Protein AF-A0A1H9YNI2-F1 (afdb_monomer)

Sequence (123 aa):
MEDFSRRYSVQKSDFSTDGFITILYVDGVIVAADLNEKVERYERLLREALGKADISPIERSHMRKVAEDYKNMSRSYYEDGMHFIRSKDPVNALICFSYGHAWLDAGARLGVFDVDDDVLFTI

Solvent-accessible surface area (backbone atoms only — not comparable to full-atom values): 7112 Å² total; per-residue (Å²): 134,83,76,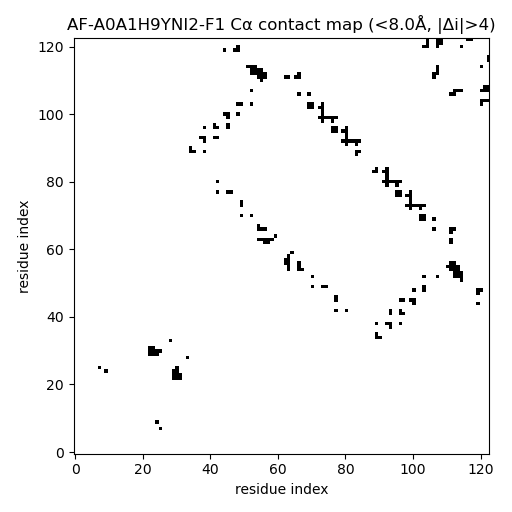77,72,80,82,67,76,87,80,85,76,97,72,85,88,73,90,84,77,86,87,48,67,57,98,88,39,53,52,69,60,56,50,51,52,49,31,57,51,35,44,50,52,30,56,52,45,67,73,51,59,39,76,53,47,58,88,94,40,76,58,29,54,52,31,50,51,33,54,47,53,20,49,50,24,43,55,49,14,56,48,23,51,77,70,72,34,59,68,61,14,34,50,24,16,50,52,16,33,49,34,48,33,53,34,46,64,71,58,28,29,52,74,88,52,65,88,81,29,82,104

pLDDT: mean 83.75, std 21.6, range [36.16, 98.88]

Mean predicted aligned error: 10.37 Å

Nearest PDB structures (foldseek):
  5zkc-assembly1_A  TM=5.955E-01  e=7.091E-01  Homo sapiens
  5zk3-assembly1_A  TM=5.989E-01  e=7.949E-01  Homo sapiens

Structure (mmCIF, N/CA/C/O backbone):
data_AF-A0A1H9YNI2-F1
#
_entry.id   AF-A0A1H9YNI2-F1
#
loop_
_atom_site.group_PDB
_atom_site.id
_atom_site.type_symbol
_atom_site.label_atom_id
_atom_site.label_alt_id
_atom_site.label_comp_id
_atom_site.label_asym_id
_atom_site.label_entity_id
_atom_site.label_seq_id
_atom_site.pdbx_PDB_ins_code
_atom_site.Cartn_x
_atom_site.Cartn_y
_atom_site.Cartn_z
_atom_site.occupancy
_atom_site.B_iso_or_equiv
_atom_site.auth_seq_id
_atom_site.auth_comp_id
_atom_site.auth_asym_id
_atom_site.auth_atom_id
_atom_site.pdbx_PDB_model_num
ATOM 1 N N . MET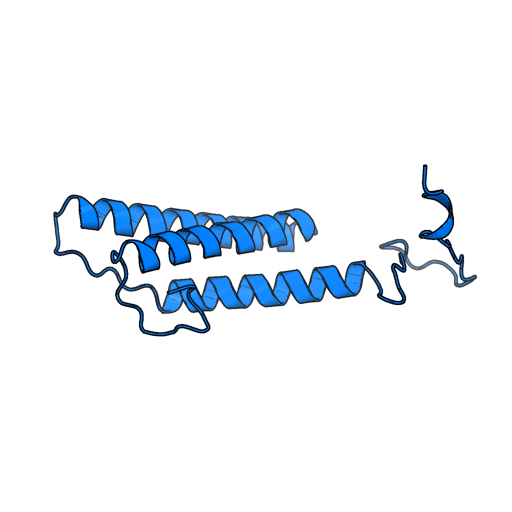 A 1 1 ? 33.267 -24.600 -6.800 1.00 40.22 1 MET A N 1
ATOM 2 C CA . MET A 1 1 ? 33.121 -23.143 -6.988 1.00 40.22 1 MET A CA 1
ATOM 3 C C . MET A 1 1 ? 32.569 -22.972 -8.392 1.00 40.22 1 MET A C 1
ATOM 5 O O . MET A 1 1 ? 33.315 -23.166 -9.340 1.00 40.22 1 MET A O 1
ATOM 9 N N . GLU A 1 2 ? 31.248 -22.845 -8.526 1.00 39.16 2 GLU A N 1
ATOM 10 C C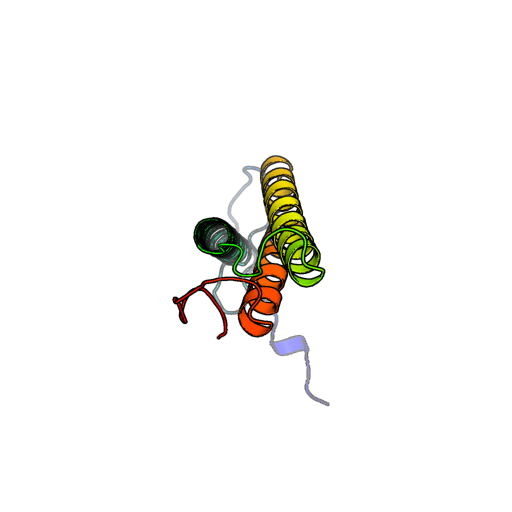A . GLU A 1 2 ? 30.591 -22.787 -9.838 1.00 39.16 2 GLU A CA 1
ATOM 11 C C . GLU A 1 2 ? 30.931 -21.479 -10.557 1.00 39.16 2 GLU A C 1
ATOM 13 O O . GLU A 1 2 ? 30.932 -20.404 -9.960 1.00 39.16 2 GLU A O 1
ATOM 18 N N . ASP A 1 3 ? 31.258 -21.607 -11.840 1.00 41.38 3 ASP A N 1
ATOM 19 C CA . ASP A 1 3 ? 31.655 -20.522 -12.728 1.00 41.38 3 ASP A CA 1
ATOM 20 C C . ASP A 1 3 ? 30.441 -19.643 -13.083 1.00 41.38 3 ASP A C 1
ATOM 22 O O . ASP A 1 3 ? 29.579 -20.020 -13.882 1.00 41.38 3 ASP A O 1
ATOM 26 N N . PHE A 1 4 ? 30.373 -18.460 -12.467 1.00 39.72 4 PHE A N 1
ATOM 27 C CA . PHE A 1 4 ? 29.294 -17.475 -12.627 1.00 39.72 4 PHE A CA 1
ATOM 28 C C . PHE A 1 4 ? 29.301 -16.790 -14.013 1.00 39.72 4 PHE A C 1
ATOM 30 O O . PHE A 1 4 ? 28.349 -16.097 -14.370 1.00 39.72 4 PHE A O 1
ATOM 37 N N . SER A 1 5 ? 30.346 -17.015 -14.823 1.00 46.88 5 SER A N 1
ATOM 38 C CA . SER A 1 5 ? 30.534 -16.450 -16.170 1.00 46.88 5 SER A CA 1
ATOM 39 C C . SER A 1 5 ? 29.518 -16.964 -17.204 1.00 46.88 5 SER A C 1
ATOM 41 O O . SER A 1 5 ? 29.215 -16.284 -18.182 1.00 46.88 5 SER A O 1
ATOM 43 N N . ARG A 1 6 ? 28.929 -18.152 -16.995 1.00 44.06 6 ARG A N 1
ATOM 44 C CA . ARG A 1 6 ? 28.069 -18.808 -18.003 1.00 44.06 6 ARG A CA 1
ATOM 45 C C . ARG A 1 6 ? 26.603 -18.359 -18.042 1.00 44.06 6 ARG A C 1
ATOM 47 O O . ARG A 1 6 ? 25.889 -18.802 -18.936 1.00 44.06 6 ARG A O 1
ATOM 54 N N . ARG A 1 7 ? 26.133 -17.506 -17.123 1.00 44.97 7 ARG A N 1
ATOM 55 C CA . ARG A 1 7 ? 24.728 -17.028 -17.112 1.00 44.97 7 ARG A CA 1
ATOM 56 C C . ARG A 1 7 ? 24.488 -15.710 -17.848 1.00 44.97 7 ARG A C 1
ATOM 58 O O . ARG A 1 7 ? 23.348 -15.275 -17.936 1.00 44.97 7 ARG A O 1
ATOM 65 N N . TYR A 1 8 ? 25.527 -15.079 -18.390 1.00 38.84 8 TYR A N 1
ATOM 66 C CA . TYR A 1 8 ? 25.402 -13.759 -19.005 1.00 38.84 8 TYR A CA 1
ATOM 67 C C . TYR A 1 8 ? 25.994 -13.769 -20.414 1.00 38.84 8 TYR A C 1
ATOM 69 O O . TYR A 1 8 ? 27.186 -13.546 -20.607 1.00 38.84 8 TYR A O 1
ATOM 77 N N . SER A 1 9 ? 25.158 -14.020 -21.421 1.00 40.94 9 SER A N 1
ATOM 78 C CA . SER A 1 9 ? 25.516 -13.792 -22.822 1.00 40.94 9 SER A CA 1
ATOM 79 C C . SER A 1 9 ? 24.965 -12.441 -23.274 1.00 40.94 9 SER A C 1
ATOM 81 O O . SER A 1 9 ? 23.761 -12.288 -23.468 1.00 40.94 9 SER A O 1
ATOM 83 N N . VAL A 1 10 ? 25.842 -11.454 -23.456 1.00 42.50 10 VAL A N 1
ATOM 84 C CA . VAL A 1 10 ? 25.480 -10.173 -24.077 1.00 42.50 10 VAL A CA 1
ATOM 85 C C . VA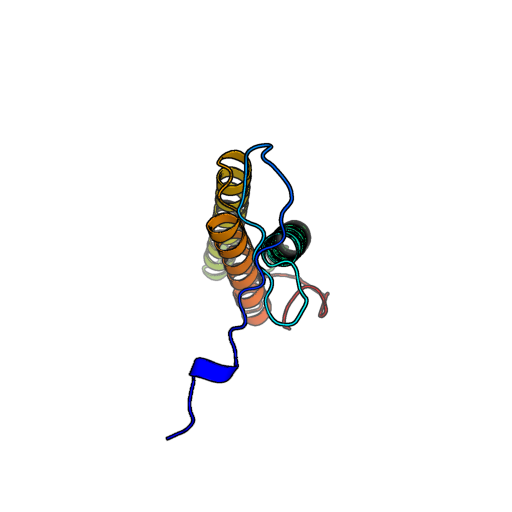L A 1 10 ? 25.447 -10.377 -25.592 1.00 42.50 10 VAL A C 1
ATOM 87 O O . VAL A 1 10 ? 26.499 -10.487 -26.218 1.00 42.50 10 VAL A O 1
ATOM 90 N N . GLN A 1 11 ? 24.259 -10.424 -26.198 1.00 44.34 11 GLN A N 1
ATOM 91 C CA . GLN A 1 11 ? 24.132 -10.289 -27.650 1.00 44.34 11 GLN A CA 1
ATOM 92 C C . GLN A 1 11 ? 23.963 -8.809 -28.000 1.00 44.34 11 GLN A C 1
ATOM 94 O O . GLN A 1 11 ? 22.993 -8.176 -27.592 1.00 44.34 11 GLN A O 1
ATOM 99 N N . LYS A 1 12 ? 24.920 -8.242 -28.742 1.00 36.16 12 LYS A N 1
ATOM 100 C CA . LYS A 1 12 ? 24.752 -6.929 -29.376 1.00 36.16 12 LYS A CA 1
ATOM 101 C C . LYS A 1 12 ? 24.054 -7.140 -30.717 1.00 36.16 12 LYS A C 1
ATOM 103 O O . LYS A 1 12 ? 24.591 -7.848 -31.562 1.00 36.16 12 LYS A O 1
ATOM 108 N N . SER A 1 13 ? 22.873 -6.555 -30.899 1.00 43.16 13 SER A N 1
ATOM 109 C CA . SER A 1 13 ? 22.211 -6.480 -32.204 1.00 43.16 13 SER A CA 1
ATOM 110 C C . SER A 1 13 ? 22.537 -5.155 -32.889 1.00 43.16 13 SER A C 1
ATOM 112 O O . SER A 1 13 ? 22.373 -4.093 -32.286 1.00 43.16 13 SER A O 1
ATOM 114 N N . ASP A 1 14 ? 22.943 -5.226 -34.153 1.00 39.69 14 ASP A N 1
ATOM 115 C CA . ASP A 1 14 ? 23.222 -4.076 -35.014 1.00 39.69 14 ASP A CA 1
ATOM 116 C C . ASP A 1 14 ? 21.917 -3.434 -35.513 1.00 39.69 14 ASP A C 1
ATOM 118 O O . ASP A 1 14 ? 21.496 -3.662 -36.644 1.00 39.69 14 ASP A O 1
ATOM 122 N N . PHE A 1 15 ? 21.254 -2.627 -34.682 1.00 42.19 15 PHE A N 1
ATOM 123 C CA . PHE A 1 15 ? 20.217 -1.704 -35.158 1.00 42.19 15 PHE A CA 1
ATOM 124 C C . PHE A 1 15 ? 20.410 -0.314 -34.552 1.00 42.19 15 PHE A C 1
ATOM 126 O O . PHE A 1 15 ? 20.644 -0.149 -33.356 1.00 42.19 15 PHE A O 1
ATOM 133 N N . SER A 1 16 ? 20.401 0.679 -35.439 1.00 40.34 16 SER A N 1
ATOM 134 C CA . SER A 1 16 ? 20.836 2.048 -35.191 1.00 40.34 16 SER A CA 1
ATOM 135 C C . SER A 1 16 ? 19.792 2.870 -34.426 1.00 40.34 16 SER A C 1
ATOM 137 O O . SER A 1 16 ? 18.609 2.864 -34.741 1.00 40.34 16 SER A O 1
ATOM 139 N N . THR A 1 17 ? 20.312 3.563 -33.409 1.00 55.09 17 THR A N 1
ATOM 140 C CA . THR A 1 17 ? 20.002 4.918 -32.926 1.00 55.09 17 THR A CA 1
ATOM 141 C C . THR A 1 17 ? 18.631 5.513 -33.260 1.00 55.09 17 THR A C 1
ATOM 143 O O . THR A 1 17 ? 18.516 6.278 -34.210 1.00 55.09 17 THR A O 1
ATOM 146 N N . ASP A 1 18 ? 17.678 5.330 -32.354 1.00 40.28 18 ASP A N 1
ATOM 147 C CA . ASP A 1 18 ? 16.902 6.460 -31.849 1.00 40.28 18 ASP A CA 1
ATOM 148 C C . ASP A 1 18 ? 16.876 6.363 -30.323 1.00 40.28 18 ASP A C 1
ATOM 150 O O . ASP A 1 18 ? 16.751 5.282 -29.750 1.00 40.28 18 ASP A O 1
ATOM 154 N N . GLY A 1 19 ? 17.183 7.484 -29.674 1.00 47.47 19 GLY A N 1
ATOM 155 C CA . GLY A 1 19 ? 17.561 7.539 -28.268 1.00 47.47 19 GLY A CA 1
ATOM 156 C C . GLY A 1 19 ? 16.529 6.934 -27.315 1.00 47.47 19 GLY A C 1
ATOM 157 O O . GLY A 1 19 ? 15.336 6.917 -27.592 1.00 47.47 19 GLY A O 1
ATOM 158 N N . PHE A 1 20 ? 17.039 6.564 -26.139 1.00 48.03 20 PHE A N 1
ATOM 159 C CA . PHE A 1 20 ? 16.361 6.018 -24.960 1.00 48.03 20 PHE A CA 1
ATOM 160 C C . PHE A 1 20 ? 16.374 4.484 -24.843 1.00 48.03 20 PHE A C 1
ATOM 162 O O . PHE A 1 20 ? 15.517 3.772 -25.344 1.00 48.03 20 PHE A O 1
ATOM 169 N N . ILE A 1 21 ? 17.318 4.042 -24.001 1.00 44.97 21 ILE A N 1
ATOM 170 C CA . ILE A 1 21 ? 17.412 2.743 -23.318 1.00 44.97 21 ILE A CA 1
ATOM 171 C C . ILE A 1 21 ? 18.077 1.632 -24.146 1.00 44.97 21 ILE A C 1
ATOM 173 O O . ILE A 1 21 ? 17.512 1.058 -25.069 1.00 44.97 21 ILE A O 1
ATOM 177 N N . THR A 1 22 ? 19.300 1.280 -23.739 1.00 49.59 22 THR A N 1
ATOM 178 C CA . THR A 1 22 ? 19.978 0.038 -24.124 1.00 49.59 22 THR A CA 1
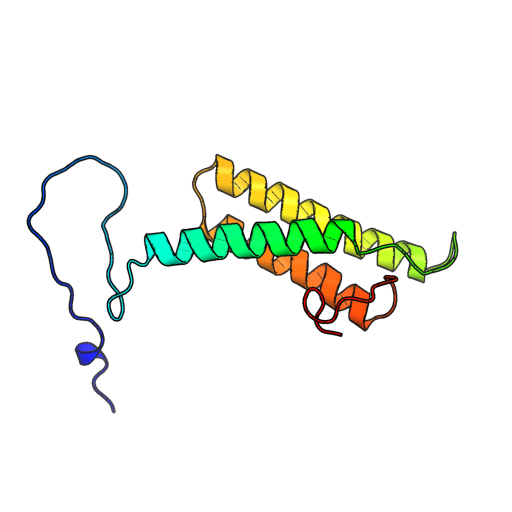ATOM 179 C C . THR A 1 22 ? 19.065 -1.148 -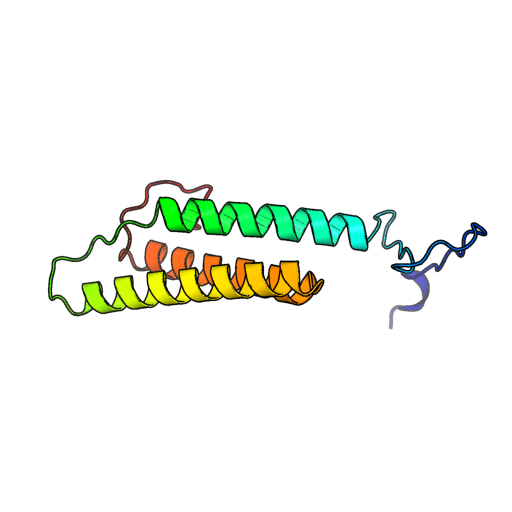23.809 1.00 49.59 22 THR A C 1
ATOM 181 O O . THR A 1 22 ? 18.769 -1.405 -22.643 1.00 49.59 22 THR A O 1
ATOM 184 N N . ILE A 1 23 ? 18.613 -1.869 -24.835 1.00 56.91 23 ILE A N 1
ATOM 185 C CA . ILE A 1 23 ? 17.793 -3.073 -24.669 1.00 56.91 23 ILE A CA 1
ATOM 186 C C . ILE A 1 23 ? 18.674 -4.163 -24.048 1.00 56.91 23 ILE A C 1
ATOM 188 O O . ILE A 1 23 ? 19.612 -4.649 -24.679 1.00 56.91 23 ILE A O 1
ATOM 192 N N . LEU A 1 24 ? 18.391 -4.527 -22.796 1.00 60.50 24 LEU A N 1
ATOM 193 C CA . LEU A 1 24 ? 19.043 -5.640 -22.107 1.00 60.50 24 LEU A CA 1
ATOM 194 C C . LEU A 1 24 ? 18.119 -6.860 -22.137 1.00 60.50 24 LEU A C 1
ATOM 196 O O . LEU A 1 24 ? 16.948 -6.763 -21.764 1.00 60.50 24 LEU A O 1
ATOM 200 N N . TYR A 1 25 ? 18.667 -7.995 -22.567 1.00 52.28 25 TYR A N 1
ATOM 201 C CA . TYR A 1 25 ? 18.011 -9.299 -22.527 1.00 52.28 25 TYR A CA 1
ATOM 202 C C . TYR A 1 25 ? 18.577 -10.120 -21.368 1.00 52.28 25 TYR A C 1
ATOM 204 O O . TYR A 1 25 ? 19.792 -10.291 -21.270 1.00 52.28 25 TYR A O 1
ATOM 212 N N . VAL A 1 26 ? 17.700 -10.648 -20.514 1.00 56.03 26 VAL A N 1
ATOM 213 C CA . VAL A 1 26 ? 18.038 -11.640 -19.480 1.00 56.03 26 VAL A CA 1
ATOM 214 C C . VAL A 1 26 ? 17.089 -12.818 -19.668 1.00 56.03 26 VAL A C 1
ATOM 216 O O . VAL A 1 26 ? 15.879 -12.619 -19.706 1.00 56.03 26 VAL A O 1
ATOM 219 N N . ASP A 1 27 ? 17.632 -14.019 -19.883 1.00 68.12 27 ASP A N 1
ATOM 220 C CA . ASP A 1 27 ? 16.864 -15.255 -20.119 1.00 68.12 27 ASP A CA 1
ATOM 221 C C . ASP A 1 27 ? 15.777 -15.144 -21.215 1.00 68.12 27 ASP A C 1
ATOM 223 O O . ASP A 1 27 ? 14.714 -15.754 -21.137 1.00 68.12 27 ASP A O 1
ATOM 227 N N . GLY A 1 28 ? 16.036 -14.351 -22.263 1.00 58.62 28 GLY A N 1
ATOM 228 C CA . GLY A 1 28 ? 15.104 -14.143 -23.382 1.00 58.62 28 GLY A CA 1
ATOM 229 C C . GLY A 1 28 ? 14.023 -13.083 -23.140 1.00 58.62 28 GLY A C 1
ATOM 230 O O . GLY A 1 28 ? 13.204 -12.847 -24.026 1.00 58.62 28 GLY A O 1
ATOM 231 N N . VAL A 1 29 ? 14.038 -12.404 -21.989 1.00 57.31 29 VAL A N 1
ATOM 232 C CA . VAL A 1 29 ? 13.084 -11.344 -21.636 1.00 57.31 29 VAL A CA 1
ATOM 233 C C . VAL A 1 29 ? 13.725 -9.966 -21.787 1.00 57.31 29 VAL A C 1
ATOM 235 O O . VAL A 1 29 ? 14.859 -9.738 -21.357 1.00 57.31 29 VAL A O 1
ATOM 238 N N . ILE A 1 30 ? 12.979 -9.026 -22.376 1.00 73.38 30 ILE A N 1
ATOM 239 C CA . ILE A 1 30 ? 13.359 -7.611 -22.438 1.00 73.38 30 ILE A CA 1
ATOM 240 C C . ILE A 1 30 ? 13.158 -7.004 -21.044 1.00 73.38 30 ILE A C 1
ATOM 242 O O . ILE A 1 30 ? 12.026 -6.772 -20.623 1.00 73.38 30 ILE A O 1
ATOM 246 N N . VAL A 1 31 ? 14.253 -6.711 -20.339 1.00 69.25 31 VAL A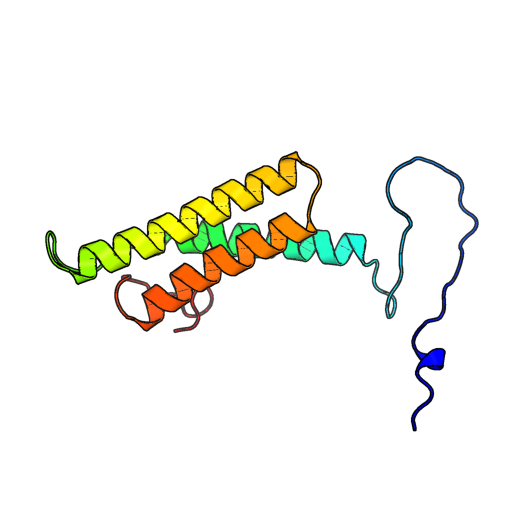 N 1
ATOM 247 C CA . VAL A 1 31 ? 14.235 -6.248 -18.935 1.00 69.25 31 VAL A CA 1
ATOM 248 C C . VAL A 1 31 ? 13.406 -4.973 -18.751 1.00 69.25 31 VAL A C 1
ATOM 250 O O . VAL A 1 31 ? 12.667 -4.839 -17.780 1.00 69.25 31 VAL A O 1
ATOM 253 N N . ALA A 1 32 ? 13.488 -4.041 -19.701 1.00 67.81 32 ALA A N 1
ATOM 254 C CA . ALA A 1 32 ? 12.713 -2.803 -19.652 1.00 67.81 32 ALA A CA 1
ATOM 255 C C . ALA A 1 32 ? 11.198 -3.043 -19.813 1.00 67.81 32 ALA A C 1
ATOM 257 O O . ALA A 1 32 ? 10.401 -2.363 -19.172 1.00 67.81 32 ALA A O 1
ATOM 258 N N . ALA A 1 33 ? 10.796 -4.018 -20.637 1.00 68.75 33 ALA A N 1
ATOM 259 C CA . ALA A 1 33 ? 9.388 -4.363 -20.829 1.00 68.75 33 ALA A CA 1
ATOM 260 C C . ALA A 1 33 ? 8.816 -5.083 -19.596 1.00 68.75 33 ALA A C 1
ATOM 262 O O . ALA A 1 33 ? 7.710 -4.770 -19.169 1.00 68.75 33 ALA A O 1
ATOM 263 N N . ASP A 1 34 ? 9.598 -5.980 -18.986 1.00 85.81 34 ASP A N 1
ATOM 264 C CA . ASP A 1 34 ? 9.247 -6.651 -17.725 1.00 85.81 34 ASP A CA 1
ATOM 265 C C . ASP A 1 34 ? 9.112 -5.659 -16.557 1.00 85.81 34 ASP A C 1
ATOM 267 O O . ASP A 1 34 ? 8.184 -5.755 -15.755 1.00 85.81 34 ASP A O 1
ATOM 271 N N . LEU A 1 35 ? 9.989 -4.653 -16.479 1.00 90.94 35 LEU A N 1
ATOM 272 C CA . LEU A 1 35 ? 9.883 -3.612 -15.457 1.00 90.94 35 LEU A CA 1
ATOM 273 C C . LEU A 1 35 ? 8.609 -2.773 -15.619 1.00 90.94 35 LEU A C 1
ATOM 275 O O . LEU A 1 35 ? 7.925 -2.525 -14.628 1.00 90.94 35 LEU A O 1
ATOM 279 N N . ASN A 1 36 ? 8.274 -2.356 -16.842 1.00 89.00 36 ASN A N 1
ATOM 280 C CA . ASN A 1 36 ? 7.067 -1.565 -17.091 1.00 89.00 36 ASN A CA 1
ATOM 281 C C . ASN A 1 36 ? 5.792 -2.351 -16.752 1.00 89.00 36 ASN A C 1
ATOM 283 O O . ASN A 1 36 ? 4.915 -1.809 -16.084 1.00 89.00 36 ASN A O 1
ATOM 287 N N . GLU A 1 37 ? 5.720 -3.634 -17.126 1.00 93.94 37 GLU A N 1
ATOM 288 C CA . GLU A 1 37 ? 4.593 -4.500 -16.748 1.00 93.94 37 GLU A CA 1
ATOM 289 C C . GLU A 1 37 ? 4.436 -4.573 -15.229 1.00 93.94 37 GLU A C 1
ATOM 291 O O . GLU A 1 37 ? 3.337 -4.374 -14.708 1.00 93.94 37 GLU A O 1
ATOM 296 N N . LYS A 1 38 ? 5.536 -4.795 -14.501 1.00 95.00 38 LYS A N 1
ATOM 297 C CA . LYS A 1 38 ? 5.512 -4.851 -13.036 1.00 95.00 38 LYS A CA 1
ATOM 298 C C . LYS A 1 38 ? 5.056 -3.532 -12.435 1.00 95.00 38 LYS A C 1
ATOM 300 O O . LYS A 1 38 ? 4.225 -3.535 -11.536 1.00 95.00 38 LYS A O 1
ATOM 305 N N . VAL A 1 39 ? 5.568 -2.412 -12.927 1.00 97.75 39 VAL A N 1
ATOM 306 C CA . VAL A 1 39 ? 5.169 -1.082 -12.462 1.00 97.75 39 VAL A CA 1
ATOM 307 C C . VAL A 1 39 ? 3.662 -0.876 -12.625 1.00 97.75 39 VAL A C 1
ATOM 309 O O . VAL A 1 39 ? 2.993 -0.545 -11.650 1.00 97.75 39 VAL A O 1
ATOM 312 N N . GLU A 1 40 ? 3.115 -1.129 -13.816 1.00 96.94 40 GLU A N 1
ATOM 313 C CA . GLU A 1 40 ? 1.678 -0.986 -14.094 1.00 96.94 40 GLU A CA 1
ATOM 314 C C . GLU A 1 40 ? 0.827 -1.945 -13.258 1.00 96.94 40 GLU A C 1
ATOM 316 O O . GLU A 1 40 ? -0.253 -1.594 -12.779 1.00 96.94 40 GLU A O 1
ATOM 321 N N . ARG A 1 41 ? 1.304 -3.179 -13.067 1.00 97.25 41 ARG A N 1
ATOM 322 C CA . ARG A 1 41 ? 0.613 -4.167 -12.242 1.00 97.25 41 ARG A CA 1
ATOM 323 C C . ARG A 1 41 ? 0.557 -3.735 -10.780 1.00 97.25 41 ARG A C 1
ATOM 325 O O . ARG A 1 41 ? -0.517 -3.787 -10.190 1.00 97.25 41 ARG A O 1
ATOM 332 N N . TYR A 1 42 ? 1.681 -3.317 -10.203 1.00 98.06 42 TYR A N 1
ATOM 333 C CA . TYR A 1 42 ? 1.750 -2.934 -8.791 1.00 98.06 42 TYR A CA 1
ATOM 334 C C . TYR A 1 42 ? 1.068 -1.592 -8.508 1.00 98.06 42 TYR A C 1
ATOM 336 O O . TYR A 1 42 ? 0.453 -1.453 -7.453 1.00 98.06 42 TYR A O 1
ATOM 344 N N . GLU A 1 43 ? 1.104 -0.638 -9.444 1.00 98.50 43 GLU A N 1
ATOM 345 C CA . GLU A 1 43 ? 0.290 0.583 -9.364 1.00 98.50 43 GLU A CA 1
ATOM 346 C C . GLU A 1 43 ? -1.191 0.228 -9.234 1.00 98.50 43 GLU A C 1
ATOM 348 O O . GLU A 1 43 ? -1.854 0.669 -8.293 1.00 98.50 43 GLU A O 1
ATOM 353 N N . ARG A 1 44 ? -1.689 -0.627 -10.136 1.00 98.31 44 ARG A N 1
ATOM 354 C CA . ARG A 1 44 ? -3.090 -1.043 -10.152 1.00 98.31 44 ARG A CA 1
ATOM 355 C C . ARG A 1 44 ? -3.484 -1.768 -8.870 1.00 98.31 44 ARG A C 1
ATOM 357 O O . ARG A 1 44 ? -4.520 -1.428 -8.304 1.00 98.31 44 ARG A O 1
ATOM 364 N N . LEU A 1 45 ? -2.661 -2.714 -8.410 1.00 97.62 45 LEU A N 1
ATOM 365 C CA . LEU A 1 45 ? -2.888 -3.430 -7.150 1.00 97.62 45 LEU A CA 1
ATOM 366 C C . LEU A 1 45 ? -3.025 -2.448 -5.983 1.00 97.62 45 LEU A C 1
ATOM 368 O O . LEU A 1 45 ? -4.020 -2.477 -5.266 1.00 97.62 45 LEU A O 1
ATOM 372 N N . LEU A 1 46 ? -2.076 -1.520 -5.829 1.00 98.50 46 LEU A N 1
ATOM 373 C CA . LEU A 1 46 ? -2.130 -0.532 -4.753 1.00 98.50 46 LEU A CA 1
ATOM 374 C C . LEU A 1 46 ? -3.358 0.380 -4.863 1.00 98.50 46 LEU A C 1
ATOM 376 O O . LEU A 1 46 ? -4.036 0.635 -3.868 1.00 98.50 46 LEU A O 1
ATOM 380 N N . ARG A 1 47 ? -3.669 0.868 -6.066 1.00 98.62 47 ARG A N 1
ATOM 381 C CA . ARG A 1 47 ? -4.828 1.736 -6.301 1.00 98.62 47 ARG A CA 1
ATOM 382 C C . ARG A 1 47 ? -6.138 1.045 -5.925 1.00 98.62 47 ARG A C 1
ATOM 384 O O . ARG A 1 47 ? -7.003 1.668 -5.310 1.00 98.62 47 ARG A O 1
ATOM 391 N N . GLU A 1 48 ? -6.291 -0.220 -6.298 1.00 98.06 48 GLU A N 1
ATOM 392 C CA . GLU A 1 48 ? -7.472 -1.023 -5.972 1.00 98.06 48 GLU A CA 1
ATOM 393 C C . GLU A 1 48 ? -7.542 -1.322 -4.471 1.00 98.06 48 GLU A C 1
ATOM 395 O O . GLU A 1 48 ? -8.593 -1.113 -3.864 1.00 98.06 48 GLU A O 1
ATOM 400 N N . ALA A 1 49 ? -6.420 -1.695 -3.848 1.00 97.75 49 ALA A N 1
ATOM 401 C CA . ALA A 1 49 ? -6.343 -1.957 -2.412 1.00 97.75 49 ALA A CA 1
ATOM 402 C C . ALA A 1 49 ? -6.706 -0.712 -1.584 1.00 97.75 49 ALA A C 1
ATOM 404 O O . ALA A 1 49 ? -7.506 -0.792 -0.652 1.00 97.75 49 ALA A O 1
ATOM 405 N N . LEU A 1 50 ? -6.211 0.471 -1.965 1.00 98.31 50 LEU A N 1
ATOM 406 C CA . LEU A 1 50 ? -6.582 1.749 -1.340 1.00 98.31 50 LEU A CA 1
ATOM 407 C C . LEU A 1 50 ? -8.088 2.033 -1.417 1.00 98.31 50 LEU A C 1
ATOM 409 O O . LEU A 1 50 ? -8.642 2.659 -0.507 1.00 98.31 50 LEU A O 1
ATOM 413 N N . GLY A 1 51 ? -8.725 1.604 -2.510 1.00 97.12 51 GLY A N 1
ATOM 414 C CA . GLY A 1 51 ? -10.160 1.739 -2.733 1.00 97.12 51 GLY A CA 1
ATOM 415 C C . GLY A 1 51 ? -11.006 0.802 -1.872 1.00 97.12 51 GLY A C 1
ATOM 416 O O . GLY A 1 51 ? -12.128 1.172 -1.545 1.00 97.12 51 GLY A O 1
ATOM 417 N N . LYS A 1 52 ? -10.475 -0.366 -1.489 1.00 96.75 52 LYS A N 1
ATOM 418 C CA . LYS A 1 52 ? -11.185 -1.372 -0.680 1.00 96.75 52 LYS A CA 1
ATOM 419 C C . LYS A 1 52 ? -10.865 -1.335 0.817 1.00 96.75 52 LYS A C 1
ATOM 421 O O . LYS A 1 52 ? -11.630 -1.868 1.603 1.00 96.75 52 LYS A O 1
ATOM 426 N N . ALA A 1 53 ? -9.748 -0.734 1.228 1.00 96.81 53 ALA A N 1
ATOM 427 C CA . ALA A 1 53 ? -9.308 -0.737 2.625 1.00 96.81 53 ALA A CA 1
ATOM 428 C C . ALA A 1 53 ? -10.111 0.242 3.504 1.00 96.81 53 ALA A C 1
ATOM 430 O O . ALA A 1 53 ? -9.641 1.344 3.816 1.00 96.81 53 ALA A O 1
ATOM 431 N N . ASP A 1 54 ? -11.328 -0.125 3.899 1.00 97.00 54 ASP A N 1
ATOM 432 C CA . ASP A 1 54 ? -12.169 0.692 4.776 1.00 97.00 54 ASP A CA 1
ATOM 433 C C . ASP A 1 54 ? -11.784 0.546 6.245 1.00 97.00 54 ASP A C 1
ATOM 435 O O . ASP A 1 54 ? -11.441 -0.528 6.719 1.00 97.00 54 ASP A O 1
ATOM 439 N N . ILE A 1 55 ? -11.787 1.652 6.991 1.00 98.06 55 ILE A N 1
ATOM 440 C CA . ILE A 1 55 ? -11.315 1.651 8.380 1.00 98.06 55 ILE A CA 1
ATOM 441 C C . ILE A 1 55 ? -12.378 1.026 9.285 1.00 98.06 55 ILE A C 1
ATOM 443 O O . ILE A 1 55 ? -13.447 1.607 9.477 1.00 98.06 55 ILE A O 1
ATOM 447 N N . SER A 1 56 ? -12.029 -0.105 9.898 1.00 97.50 56 SER A N 1
ATOM 448 C CA . SER A 1 56 ? -12.921 -0.896 10.753 1.00 97.50 56 SER A CA 1
ATOM 449 C C . SER A 1 56 ? -13.025 -0.395 12.210 1.00 97.50 56 SER A C 1
ATOM 451 O O . SER A 1 56 ? -14.137 -0.321 12.742 1.00 97.50 56 SER A O 1
ATOM 453 N N . PRO A 1 57 ? -11.928 0.008 12.893 1.00 97.62 57 PRO A N 1
ATOM 454 C CA . PRO A 1 57 ? -11.993 0.423 14.291 1.00 97.62 57 PRO A CA 1
ATOM 455 C C . PRO A 1 57 ? -12.960 1.580 14.561 1.00 97.62 57 PRO A C 1
ATOM 457 O O . PRO A 1 57 ? -13.045 2.543 13.791 1.00 97.62 57 PRO A O 1
ATOM 460 N N . ILE A 1 58 ? -13.619 1.517 15.725 1.00 96.69 58 ILE A N 1
ATOM 461 C CA . ILE A 1 58 ? -14.547 2.555 16.185 1.00 96.69 58 ILE A CA 1
ATOM 462 C C . ILE A 1 58 ? -13.865 3.919 16.294 1.00 96.69 58 ILE A C 1
ATOM 464 O O . ILE A 1 58 ? -12.675 4.033 16.621 1.00 96.69 58 ILE A O 1
ATOM 468 N N . GLU A 1 59 ? -14.667 4.956 16.080 1.00 93.00 59 GLU A N 1
ATOM 469 C CA . GLU A 1 59 ? -14.240 6.347 16.135 1.00 93.00 59 GLU A CA 1
ATOM 470 C C . GLU A 1 59 ? -13.578 6.688 17.486 1.00 93.00 59 GLU A C 1
ATOM 472 O O . GLU A 1 59 ? -14.001 6.209 18.543 1.00 93.00 59 GLU A O 1
ATOM 477 N N . ARG A 1 60 ? -12.519 7.512 17.455 1.00 94.81 60 ARG A N 1
ATOM 478 C CA . ARG A 1 60 ? -11.698 7.924 18.621 1.00 94.81 60 ARG A CA 1
ATOM 479 C C . ARG A 1 60 ? -10.935 6.814 19.372 1.00 94.81 60 ARG A C 1
ATOM 481 O O . ARG A 1 60 ? -10.368 7.099 20.430 1.00 94.81 60 ARG A O 1
ATOM 488 N N . SER A 1 61 ? -10.862 5.585 18.860 1.00 97.38 61 S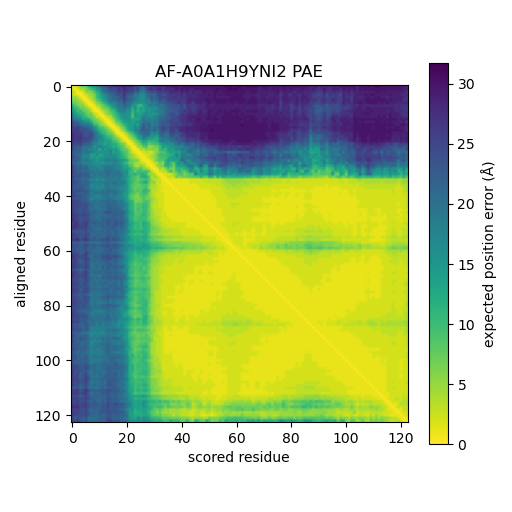ER A N 1
ATOM 489 C CA . SER A 1 61 ? -10.000 4.539 19.438 1.00 97.38 61 SER A CA 1
ATOM 490 C C . SER A 1 61 ? -8.520 4.719 19.061 1.00 97.38 61 SER A C 1
ATOM 492 O O . SER A 1 61 ? -8.184 5.367 18.071 1.00 97.38 61 SER A O 1
ATOM 494 N N . HIS A 1 62 ? -7.603 4.112 19.823 1.00 97.50 62 HIS A N 1
ATOM 495 C CA . HIS A 1 62 ? -6.188 4.066 19.425 1.00 97.50 62 HIS A CA 1
ATOM 496 C C . HIS A 1 62 ? -5.991 3.318 18.099 1.00 97.50 62 HIS A C 1
ATOM 498 O O . HIS A 1 62 ? -5.196 3.752 17.272 1.00 97.50 62 HIS A O 1
ATOM 504 N N . MET A 1 63 ? -6.747 2.239 17.871 1.00 98.06 63 MET A N 1
ATOM 505 C CA . MET A 1 63 ? -6.673 1.464 16.628 1.00 98.06 63 MET A CA 1
ATOM 506 C C . MET A 1 63 ? -7.206 2.231 15.417 1.00 98.06 63 MET A C 1
ATOM 508 O O . MET A 1 63 ? -6.709 2.019 14.318 1.00 98.06 63 MET A O 1
ATOM 512 N N . ARG A 1 64 ? -8.142 3.172 15.606 1.00 98.31 64 ARG A N 1
ATOM 513 C CA . ARG A 1 64 ? -8.568 4.093 14.542 1.00 98.31 64 ARG A CA 1
ATOM 514 C C . ARG A 1 64 ? -7.385 4.881 13.990 1.00 98.31 64 ARG A C 1
ATOM 516 O O . ARG A 1 64 ? -7.172 4.880 12.786 1.00 98.31 64 ARG A O 1
ATOM 523 N N . LYS A 1 65 ? -6.577 5.472 14.876 1.00 98.25 65 LYS A N 1
ATOM 524 C CA . LYS A 1 65 ? -5.375 6.221 14.480 1.00 98.25 65 LYS A CA 1
ATOM 525 C C . LYS A 1 65 ? -4.364 5.334 13.764 1.00 98.25 65 LYS A C 1
ATOM 527 O O . LYS A 1 65 ? -3.831 5.733 12.744 1.00 98.25 65 LYS A O 1
ATOM 532 N N . VAL A 1 66 ? -4.159 4.109 14.255 1.00 98.38 66 VAL A N 1
ATOM 533 C CA . VAL A 1 66 ? -3.287 3.130 13.584 1.00 98.38 66 VAL A CA 1
ATOM 534 C C . VAL A 1 66 ? -3.781 2.843 12.162 1.00 98.38 66 VAL A C 1
ATOM 536 O O . VAL A 1 66 ? -2.988 2.868 11.228 1.00 98.38 66 VAL A O 1
ATOM 539 N N . ALA A 1 67 ? -5.084 2.620 11.976 1.00 98.50 67 ALA A N 1
ATOM 540 C CA . ALA A 1 67 ? -5.671 2.390 10.657 1.00 98.50 67 ALA A CA 1
ATOM 541 C C . ALA A 1 67 ? -5.500 3.598 9.719 1.00 98.50 67 ALA A C 1
ATOM 543 O O . ALA A 1 67 ? -5.153 3.442 8.548 1.00 98.50 67 ALA A O 1
ATOM 544 N N . GLU A 1 68 ? -5.730 4.806 10.241 1.00 98.56 68 GLU A N 1
ATOM 545 C CA . GLU A 1 68 ? -5.554 6.067 9.516 1.00 98.56 68 GLU A CA 1
ATOM 546 C C . GLU A 1 68 ? -4.096 6.273 9.105 1.00 98.56 68 GLU A C 1
ATOM 548 O O . GLU A 1 68 ? -3.843 6.571 7.940 1.00 98.56 68 GLU A O 1
ATOM 553 N N . ASP A 1 69 ? -3.144 6.031 10.008 1.00 98.62 69 ASP A N 1
ATOM 554 C CA . ASP A 1 69 ? -1.710 6.119 9.728 1.00 98.62 69 ASP A CA 1
ATOM 555 C C . ASP A 1 69 ? -1.298 5.117 8.641 1.00 98.62 69 ASP A C 1
ATOM 557 O O . ASP A 1 69 ? -0.601 5.486 7.697 1.00 98.62 69 ASP A O 1
ATOM 561 N N . TYR A 1 70 ? -1.779 3.871 8.704 1.00 98.62 70 TYR A N 1
ATOM 562 C CA . TYR A 1 70 ? -1.497 2.847 7.690 1.00 98.62 70 TYR A CA 1
ATOM 563 C C . TYR A 1 70 ? -2.047 3.246 6.314 1.00 98.62 70 TYR A C 1
ATOM 565 O O . TYR A 1 70 ? -1.329 3.187 5.310 1.00 98.62 70 TYR A O 1
ATOM 573 N N . LYS A 1 71 ? -3.307 3.700 6.254 1.00 98.56 71 LYS A N 1
ATOM 574 C CA . LYS A 1 71 ? -3.937 4.148 5.003 1.00 98.56 71 LYS A CA 1
ATOM 575 C C . LYS A 1 71 ? -3.272 5.418 4.464 1.00 98.56 71 LYS A C 1
ATOM 577 O O . LYS A 1 71 ? -3.126 5.560 3.250 1.00 98.56 71 LYS A O 1
ATOM 582 N N . ASN A 1 72 ? -2.837 6.319 5.346 1.00 98.75 72 ASN A N 1
ATOM 583 C CA . ASN A 1 72 ? -2.108 7.528 4.980 1.00 98.75 72 ASN A CA 1
ATOM 584 C C . ASN A 1 72 ? -0.732 7.196 4.395 1.00 98.75 72 ASN A C 1
ATOM 586 O O . ASN A 1 72 ? -0.425 7.651 3.299 1.00 98.75 72 ASN A O 1
ATOM 590 N N . MET A 1 73 ? 0.052 6.339 5.057 1.00 98.69 73 MET A N 1
ATOM 591 C CA . MET A 1 73 ? 1.349 5.891 4.543 1.00 98.69 73 MET A CA 1
ATOM 592 C C . MET A 1 73 ? 1.207 5.222 3.177 1.00 98.69 73 MET A C 1
ATOM 594 O O . MET A 1 73 ? 1.940 5.552 2.247 1.00 98.69 73 MET A O 1
ATOM 598 N N . SER A 1 74 ? 0.226 4.330 3.026 1.00 98.75 74 SER A N 1
ATOM 599 C CA . SER A 1 74 ? -0.071 3.685 1.747 1.00 98.75 74 SER A CA 1
ATOM 600 C C . SER A 1 74 ? -0.381 4.699 0.633 1.00 98.75 74 SER A C 1
ATOM 602 O O . SER A 1 74 ? 0.180 4.614 -0.462 1.00 98.75 74 SER A O 1
ATOM 604 N N . ARG A 1 75 ? -1.205 5.715 0.927 1.00 98.88 75 ARG A N 1
ATOM 605 C CA . ARG A 1 75 ? -1.521 6.806 -0.008 1.00 98.88 75 ARG A CA 1
ATOM 606 C C . ARG A 1 75 ? -0.294 7.647 -0.360 1.00 98.88 75 ARG A C 1
ATOM 608 O O . ARG A 1 75 ? -0.105 7.942 -1.536 1.00 98.88 75 ARG A O 1
ATOM 615 N N . SER A 1 76 ? 0.544 8.000 0.614 1.00 98.81 76 SER A N 1
ATOM 616 C CA . SER A 1 76 ? 1.780 8.752 0.363 1.00 98.81 76 SER A CA 1
ATOM 617 C C . SER A 1 76 ? 2.712 7.991 -0.580 1.00 98.81 76 SER A C 1
ATOM 619 O O . SER A 1 76 ? 3.196 8.558 -1.554 1.00 98.81 76 SER A O 1
ATOM 621 N N . TYR A 1 77 ? 2.877 6.681 -0.375 1.00 98.81 77 TYR A N 1
ATOM 622 C CA . TYR A 1 77 ? 3.646 5.842 -1.294 1.00 98.81 77 TYR A CA 1
ATOM 623 C C . TYR A 1 77 ? 3.034 5.772 -2.697 1.00 98.81 77 TYR A C 1
ATOM 625 O O . TYR A 1 77 ? 3.769 5.776 -3.682 1.00 98.81 77 TYR A O 1
ATOM 633 N N . TYR A 1 78 ? 1.706 5.734 -2.822 1.00 98.88 78 TYR A N 1
ATOM 634 C CA . TYR A 1 78 ? 1.056 5.810 -4.131 1.00 98.88 78 TYR A CA 1
ATOM 635 C C . TYR A 1 78 ? 1.368 7.139 -4.838 1.00 98.88 78 TYR A C 1
ATOM 637 O O . TYR A 1 78 ? 1.737 7.152 -6.013 1.00 98.88 78 TYR A O 1
ATOM 645 N N . GLU A 1 79 ? 1.271 8.261 -4.125 1.00 98.81 79 GLU A N 1
ATOM 646 C CA . GLU A 1 79 ? 1.569 9.595 -4.660 1.00 98.81 79 GLU A CA 1
ATOM 647 C C . GLU A 1 79 ? 3.042 9.743 -5.077 1.00 98.81 79 GLU A C 1
ATOM 649 O O . GLU A 1 79 ? 3.316 10.262 -6.167 1.00 98.81 79 GLU A O 1
ATOM 654 N N . ASP A 1 80 ? 3.970 9.217 -4.274 1.00 98.81 80 ASP A N 1
ATOM 655 C CA . ASP A 1 80 ? 5.401 9.156 -4.591 1.00 98.81 80 ASP A CA 1
ATOM 656 C C . ASP A 1 80 ? 5.668 8.269 -5.810 1.00 98.81 80 ASP A C 1
ATOM 658 O O . ASP A 1 80 ? 6.397 8.660 -6.722 1.00 98.81 80 ASP A O 1
ATOM 662 N N . GLY A 1 81 ? 5.024 7.102 -5.892 1.00 98.56 81 GLY A N 1
ATOM 663 C CA . GLY A 1 81 ? 5.125 6.227 -7.056 1.00 98.56 81 GLY A CA 1
ATOM 664 C C . GLY A 1 81 ? 4.685 6.946 -8.331 1.00 98.56 81 GLY A C 1
ATOM 665 O O . GLY A 1 81 ? 5.417 6.976 -9.321 1.00 98.56 81 GLY A O 1
ATOM 666 N N . MET A 1 82 ? 3.550 7.647 -8.281 1.00 98.56 82 MET A N 1
ATOM 667 C CA . MET A 1 82 ? 3.072 8.472 -9.393 1.00 98.56 82 MET A CA 1
ATOM 668 C C . MET A 1 82 ? 4.020 9.633 -9.725 1.00 98.56 82 MET A C 1
ATOM 670 O O . MET A 1 82 ? 4.131 10.022 -10.892 1.00 98.56 82 MET A O 1
ATOM 674 N N . HIS A 1 83 ? 4.708 10.204 -8.733 1.00 98.44 83 HIS A N 1
ATOM 675 C CA . HIS A 1 83 ? 5.770 11.182 -8.967 1.00 98.44 83 HIS A CA 1
ATOM 676 C C . HIS A 1 83 ? 6.942 10.557 -9.734 1.00 98.44 83 HIS A C 1
ATOM 678 O O . HIS A 1 83 ? 7.352 11.108 -10.756 1.00 98.44 83 HIS A O 1
ATOM 684 N N . PHE A 1 84 ? 7.430 9.390 -9.313 1.00 97.62 84 PHE A N 1
ATOM 685 C CA . PHE A 1 84 ? 8.536 8.702 -9.979 1.00 97.62 84 PHE A CA 1
ATOM 686 C C . PHE A 1 84 ? 8.204 8.272 -11.414 1.00 97.62 84 PHE A C 1
ATOM 688 O O . PHE A 1 84 ? 9.061 8.394 -12.290 1.00 97.62 84 PHE A O 1
ATOM 695 N N . ILE A 1 85 ? 6.950 7.904 -11.708 1.00 96.25 85 ILE A N 1
ATOM 696 C CA . ILE A 1 85 ? 6.484 7.703 -13.093 1.00 96.25 85 ILE A CA 1
ATOM 697 C C . ILE A 1 85 ? 6.681 8.966 -13.934 1.00 96.25 85 ILE A C 1
ATOM 699 O O . ILE A 1 85 ? 7.290 8.913 -15.004 1.00 96.25 85 ILE A O 1
ATOM 703 N N . ARG A 1 86 ? 6.207 10.123 -13.450 1.00 96.94 86 ARG A N 1
ATOM 704 C CA . ARG A 1 86 ? 6.356 11.405 -14.165 1.00 96.94 86 ARG A CA 1
ATOM 705 C C . ARG A 1 86 ? 7.824 11.805 -14.337 1.00 96.94 86 ARG A C 1
ATOM 707 O O . ARG A 1 86 ? 8.171 12.408 -15.350 1.00 96.94 86 ARG A O 1
ATOM 714 N N . SER A 1 87 ? 8.673 11.426 -13.386 1.00 95.19 87 SER A N 1
ATOM 715 C CA . SER A 1 87 ? 10.121 11.662 -13.397 1.00 95.19 87 SER A CA 1
ATOM 716 C C . SER A 1 87 ? 10.922 10.621 -14.198 1.00 95.19 87 SER A C 1
ATOM 718 O O . SER A 1 87 ? 12.145 10.724 -14.255 1.00 95.19 87 SER A O 1
ATOM 720 N N . LYS A 1 88 ? 10.258 9.659 -14.862 1.00 93.69 88 LYS A N 1
ATOM 721 C CA . LYS A 1 88 ? 10.877 8.572 -15.648 1.00 93.69 88 LYS A CA 1
ATOM 722 C C . LYS A 1 88 ? 11.819 7.677 -14.827 1.00 93.69 88 LYS A C 1
ATOM 724 O O . LYS A 1 88 ? 12.835 7.211 -15.340 1.00 93.69 88 LYS A O 1
ATOM 729 N N . ASP A 1 89 ? 11.451 7.409 -13.577 1.00 94.50 89 ASP A N 1
ATOM 730 C CA . ASP A 1 89 ? 12.170 6.527 -12.655 1.00 94.50 89 ASP A CA 1
ATOM 731 C C . ASP A 1 89 ? 11.303 5.306 -12.274 1.00 94.50 89 ASP A C 1
ATOM 733 O O . ASP A 1 89 ? 10.701 5.252 -11.198 1.00 94.50 89 ASP A O 1
ATOM 737 N N . PRO A 1 90 ? 11.174 4.317 -13.177 1.00 93.50 90 PRO A N 1
ATOM 738 C CA . PRO A 1 90 ? 10.269 3.185 -12.980 1.00 93.50 90 PRO A CA 1
ATOM 739 C C . PRO A 1 90 ? 10.704 2.250 -11.844 1.00 93.50 90 PRO A C 1
ATOM 741 O O . PRO A 1 90 ? 9.867 1.564 -11.264 1.00 93.50 90 PRO A O 1
ATOM 744 N N . VAL A 1 91 ? 11.994 2.226 -11.491 1.00 96.31 91 VAL A N 1
ATOM 745 C CA . VAL A 1 91 ? 12.491 1.405 -10.378 1.00 96.31 91 VAL A CA 1
ATOM 746 C C . VAL A 1 91 ? 11.973 1.956 -9.054 1.00 96.31 91 VAL A C 1
ATOM 748 O O . VAL A 1 91 ? 11.381 1.207 -8.278 1.00 96.31 91 VAL A O 1
ATOM 751 N N . ASN A 1 92 ? 12.128 3.261 -8.813 1.00 97.25 92 ASN A N 1
ATOM 752 C CA . ASN A 1 92 ? 11.604 3.874 -7.594 1.00 97.25 92 ASN A CA 1
ATOM 753 C C . ASN A 1 92 ? 10.070 3.892 -7.573 1.00 97.25 92 ASN A C 1
ATOM 755 O O . ASN A 1 92 ? 9.482 3.677 -6.516 1.00 97.25 92 ASN A O 1
ATOM 759 N N . ALA A 1 93 ? 9.413 4.025 -8.731 1.00 98.31 93 ALA A N 1
ATOM 760 C CA . ALA A 1 93 ? 7.962 3.869 -8.815 1.00 98.31 93 ALA A CA 1
ATOM 761 C C . ALA A 1 93 ? 7.501 2.472 -8.361 1.00 98.31 93 ALA A C 1
ATOM 763 O O . ALA A 1 93 ? 6.620 2.365 -7.508 1.00 98.31 93 ALA A O 1
ATOM 764 N N . LEU A 1 94 ? 8.132 1.403 -8.869 1.00 98.25 94 LEU A N 1
ATOM 765 C CA . LEU A 1 94 ? 7.820 0.027 -8.470 1.00 98.25 94 LEU A CA 1
ATOM 766 C C . LEU A 1 94 ? 8.020 -0.190 -6.966 1.00 98.25 94 LEU A C 1
ATOM 768 O O . LEU A 1 94 ? 7.183 -0.826 -6.321 1.00 98.25 94 LEU A O 1
ATOM 772 N N . ILE A 1 95 ? 9.110 0.342 -6.404 1.00 98.38 95 ILE A N 1
ATOM 773 C CA . ILE A 1 95 ? 9.386 0.272 -4.965 1.00 98.38 95 ILE A CA 1
ATOM 774 C C . ILE A 1 95 ? 8.254 0.949 -4.192 1.00 98.38 95 ILE A C 1
ATOM 776 O O . ILE A 1 95 ? 7.664 0.324 -3.314 1.00 98.38 95 ILE A O 1
ATOM 780 N N . CYS A 1 96 ? 7.899 2.183 -4.546 1.00 98.75 96 CYS A N 1
ATOM 781 C CA . CYS A 1 96 ? 6.826 2.917 -3.886 1.00 98.75 96 CYS A CA 1
ATOM 782 C C . CYS A 1 96 ? 5.491 2.164 -3.937 1.00 98.75 96 CYS A C 1
ATOM 784 O O . CYS A 1 96 ? 4.875 1.961 -2.893 1.00 98.75 96 CYS A O 1
ATOM 786 N N . PHE A 1 97 ? 5.073 1.665 -5.104 1.00 98.81 97 PHE A N 1
ATOM 787 C CA . PHE A 1 97 ? 3.824 0.906 -5.214 1.00 98.81 97 PHE A CA 1
ATOM 788 C C . PHE A 1 97 ? 3.844 -0.390 -4.391 1.00 98.81 97 PHE A C 1
ATOM 790 O O . PHE A 1 97 ? 2.871 -0.710 -3.709 1.00 98.81 97 PHE A O 1
ATOM 797 N N . SER A 1 98 ? 4.975 -1.099 -4.374 1.00 98.25 98 SER A N 1
ATOM 798 C CA . SER A 1 98 ? 5.140 -2.319 -3.573 1.00 98.25 98 SER A CA 1
ATOM 799 C C . SER A 1 98 ? 5.051 -2.038 -2.069 1.00 98.25 98 SER A C 1
ATOM 801 O O . SER A 1 98 ? 4.352 -2.741 -1.342 1.00 98.25 98 SER A O 1
ATOM 803 N N . TYR A 1 99 ? 5.725 -0.987 -1.592 1.00 98.31 99 TYR A N 1
ATOM 804 C CA . TYR A 1 99 ? 5.701 -0.600 -0.178 1.00 98.31 99 TYR A CA 1
ATOM 805 C C . TYR A 1 99 ? 4.337 -0.057 0.251 1.00 98.31 99 TYR A C 1
ATOM 807 O O . TYR A 1 99 ? 3.866 -0.383 1.340 1.00 98.31 99 TYR A O 1
ATOM 815 N N . GLY A 1 100 ? 3.675 0.727 -0.603 1.00 98.69 100 GLY A N 1
ATOM 816 C CA . GLY A 1 100 ? 2.324 1.210 -0.336 1.00 98.69 100 GLY A CA 1
ATOM 817 C C . GLY A 1 100 ? 1.323 0.066 -0.171 1.00 98.69 100 GLY A C 1
ATOM 818 O O . GLY A 1 100 ? 0.465 0.135 0.711 1.00 98.69 100 GLY A O 1
ATOM 819 N N . HIS A 1 101 ? 1.464 -1.006 -0.958 1.00 98.44 101 HIS A N 1
ATOM 820 C CA . HIS A 1 101 ? 0.634 -2.206 -0.825 1.00 98.44 101 HIS A CA 1
ATOM 821 C C . HIS A 1 101 ? 0.919 -2.948 0.481 1.00 98.44 101 HIS A C 1
ATOM 823 O O . HIS A 1 101 ? -0.006 -3.301 1.209 1.00 98.44 101 HIS A O 1
ATOM 829 N N . ALA A 1 102 ? 2.199 -3.104 0.830 1.00 98.06 102 ALA A N 1
ATOM 830 C CA . ALA A 1 102 ? 2.614 -3.781 2.057 1.00 98.06 102 ALA A CA 1
ATOM 831 C C . ALA A 1 102 ? 2.042 -3.124 3.329 1.00 98.06 102 ALA A C 1
ATOM 833 O O . ALA A 1 102 ? 1.704 -3.828 4.281 1.00 98.06 102 ALA A O 1
ATOM 834 N N . TRP A 1 103 ? 1.879 -1.794 3.349 1.00 98.50 103 TRP A N 1
ATOM 835 C CA . TRP A 1 103 ? 1.182 -1.104 4.442 1.00 98.50 103 TRP A CA 1
ATOM 836 C C . TRP A 1 103 ? -0.278 -1.545 4.575 1.00 98.50 103 TRP A C 1
ATOM 838 O O . TRP A 1 103 ? -0.749 -1.752 5.692 1.00 98.50 103 TRP A O 1
ATOM 848 N N . LEU A 1 104 ? -0.997 -1.723 3.464 1.00 98.31 104 LEU A N 1
ATOM 849 C CA . LEU A 1 104 ? -2.389 -2.165 3.522 1.00 98.31 104 LEU A CA 1
ATOM 850 C C . LEU A 1 104 ? -2.508 -3.642 3.887 1.00 98.31 104 LEU A C 1
ATOM 852 O O . LEU A 1 104 ? -3.335 -3.966 4.733 1.00 98.31 104 LEU A O 1
ATOM 856 N N . ASP A 1 105 ? -1.646 -4.507 3.348 1.00 97.50 105 ASP A N 1
ATOM 857 C CA . ASP A 1 105 ? -1.576 -5.922 3.742 1.00 97.50 105 ASP A CA 1
ATOM 858 C C . ASP A 1 105 ? -1.331 -6.080 5.245 1.00 97.50 105 ASP A C 1
ATOM 860 O O . ASP A 1 105 ? -1.989 -6.874 5.920 1.00 97.50 105 ASP A O 1
ATOM 864 N N . ALA A 1 106 ? -0.397 -5.299 5.796 1.00 97.88 106 ALA A N 1
ATOM 865 C CA . ALA A 1 106 ? -0.116 -5.312 7.224 1.00 97.88 106 ALA A CA 1
ATOM 866 C C . ALA A 1 106 ? -1.340 -4.871 8.044 1.00 97.88 106 ALA A C 1
ATOM 868 O O . ALA A 1 106 ? -1.641 -5.483 9.069 1.00 97.88 106 ALA A O 1
ATOM 869 N N . GLY A 1 107 ? -2.070 -3.847 7.591 1.00 97.88 107 GLY A N 1
ATOM 870 C CA . GLY A 1 107 ? -3.288 -3.382 8.258 1.00 97.88 107 GLY A CA 1
ATOM 871 C C . GLY A 1 107 ? -4.458 -4.366 8.149 1.00 97.88 107 GLY A C 1
ATOM 872 O O . GLY A 1 107 ? -5.173 -4.581 9.129 1.00 97.88 107 GLY A O 1
ATOM 873 N N . ALA A 1 108 ? -4.616 -5.019 6.998 1.00 97.00 108 ALA A N 1
ATOM 874 C CA . ALA A 1 108 ? -5.610 -6.062 6.776 1.00 97.00 108 ALA A CA 1
ATOM 875 C C . ALA A 1 108 ? -5.359 -7.260 7.705 1.00 97.00 108 ALA A C 1
ATOM 877 O O . ALA A 1 108 ? -6.246 -7.663 8.452 1.00 97.00 108 ALA A O 1
ATOM 878 N N . ARG A 1 109 ? -4.110 -7.742 7.778 1.00 96.19 109 ARG A N 1
ATOM 879 C CA . ARG A 1 109 ? -3.700 -8.806 8.714 1.00 96.19 109 ARG A CA 1
ATOM 880 C C . ARG A 1 109 ? -3.855 -8.424 10.183 1.00 96.19 109 ARG A C 1
ATOM 882 O O . ARG A 1 109 ? -4.151 -9.284 11.009 1.00 96.19 109 ARG A O 1
ATOM 889 N N . LEU A 1 110 ? -3.627 -7.156 10.523 1.00 96.75 110 LEU A N 1
ATOM 890 C CA . LEU A 1 110 ? -3.847 -6.641 11.876 1.00 96.75 110 LEU A CA 1
ATOM 891 C C . LEU A 1 110 ? -5.346 -6.549 12.224 1.00 96.75 110 LEU A C 1
ATOM 893 O O . LEU A 1 110 ? -5.689 -6.478 13.403 1.00 96.75 110 LEU A O 1
ATOM 897 N N . GLY A 1 111 ? -6.232 -6.556 11.224 1.00 96.50 111 GLY A N 1
ATOM 898 C CA . GLY A 1 111 ? -7.679 -6.423 11.393 1.00 96.50 111 GLY A CA 1
ATOM 899 C C . GLY A 1 111 ? -8.149 -4.976 11.562 1.00 96.50 111 GLY A C 1
ATOM 900 O O . GLY A 1 111 ? -9.207 -4.738 12.142 1.00 96.50 111 GLY A O 1
ATOM 901 N N . VAL A 1 112 ? -7.365 -3.993 11.103 1.00 98.12 112 VAL A N 1
ATOM 902 C CA . VAL A 1 112 ? -7.755 -2.570 11.167 1.00 98.12 112 VAL A CA 1
ATOM 903 C C . VAL A 1 112 ? -8.495 -2.085 9.917 1.00 98.12 112 VAL A C 1
ATOM 905 O O . VAL A 1 112 ? -9.049 -0.982 9.928 1.00 98.12 112 VAL A O 1
ATOM 908 N N . PHE A 1 113 ? -8.548 -2.913 8.873 1.00 97.94 113 PHE A N 1
ATOM 909 C CA . PHE A 1 113 ? -9.360 -2.677 7.685 1.00 97.94 113 PHE A CA 1
ATOM 910 C C . PHE A 1 113 ? -10.461 -3.729 7.548 1.00 97.94 113 PHE A C 1
ATOM 912 O O . PHE A 1 113 ? -10.245 -4.893 7.880 1.00 97.94 113 PHE A O 1
ATOM 919 N N . ASP A 1 114 ? -11.630 -3.301 7.081 1.00 95.25 114 ASP A N 1
ATOM 920 C CA . ASP A 1 114 ? -12.730 -4.167 6.663 1.00 95.25 114 ASP A CA 1
ATOM 921 C C . ASP A 1 114 ? -12.512 -4.534 5.192 1.00 95.25 114 ASP A C 1
ATOM 923 O O . ASP A 1 114 ? -12.703 -3.706 4.303 1.00 95.25 114 ASP A O 1
ATOM 927 N N . VAL A 1 115 ? -11.982 -5.732 4.954 1.00 93.75 115 VAL A N 1
ATOM 928 C CA . VAL A 1 115 ? -11.600 -6.229 3.627 1.00 93.75 115 VAL A CA 1
ATOM 929 C C . VAL A 1 115 ? -11.989 -7.698 3.496 1.00 93.75 115 VAL A C 1
ATOM 931 O O . VAL A 1 115 ? -11.901 -8.457 4.461 1.00 93.75 115 VAL A O 1
ATOM 934 N N . ASP A 1 116 ? -12.396 -8.101 2.296 1.00 89.81 116 ASP A N 1
ATOM 935 C CA . ASP A 1 116 ? -12.919 -9.439 1.994 1.00 89.81 116 ASP A CA 1
ATOM 936 C C . ASP A 1 116 ? -12.286 -10.082 0.743 1.00 89.81 116 ASP A C 1
ATOM 938 O O . ASP A 1 116 ? -12.778 -11.093 0.246 1.00 89.81 116 ASP A O 1
ATOM 942 N N . ASP A 1 117 ? -11.191 -9.509 0.237 1.00 89.00 117 ASP A N 1
ATOM 943 C CA . ASP A 1 117 ? -10.533 -9.919 -1.007 1.00 89.00 117 ASP A CA 1
ATOM 944 C C . ASP A 1 117 ? -9.153 -10.541 -0.726 1.00 89.00 117 ASP A C 1
ATOM 946 O O . ASP A 1 117 ? -8.180 -9.828 -0.479 1.00 89.00 117 ASP A O 1
ATOM 950 N N . ASP A 1 118 ? -9.078 -11.872 -0.777 1.00 86.31 118 ASP A N 1
ATOM 951 C CA . ASP A 1 118 ? -7.872 -12.686 -0.556 1.00 86.31 118 ASP A CA 1
ATOM 952 C C . ASP A 1 118 ? -6.909 -12.712 -1.759 1.00 86.31 118 ASP A C 1
ATOM 954 O O . ASP A 1 118 ? -5.782 -13.206 -1.665 1.00 86.31 118 ASP A O 1
ATOM 958 N N . VAL A 1 119 ? -7.333 -12.169 -2.903 1.00 87.38 119 VAL A N 1
ATOM 959 C CA . VAL A 1 119 ? -6.482 -11.979 -4.083 1.00 87.38 119 VAL A CA 1
ATOM 960 C C . VAL A 1 119 ? -5.743 -10.648 -3.988 1.00 87.38 119 VAL A C 1
ATOM 9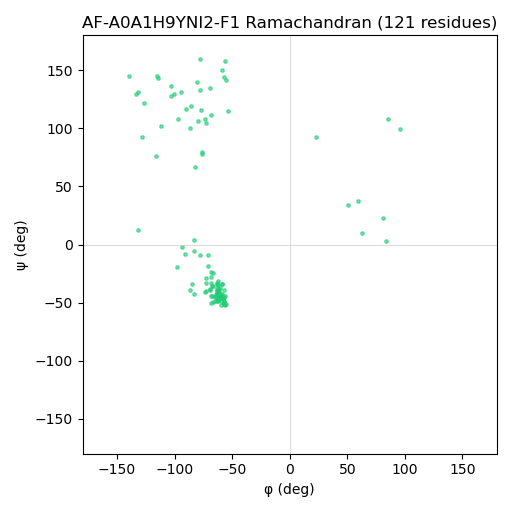62 O O . VAL A 1 119 ? -4.574 -10.557 -4.370 1.00 87.38 119 VAL A O 1
ATOM 965 N N . LEU A 1 120 ? -6.428 -9.614 -3.502 1.00 89.19 120 LEU A N 1
ATOM 966 C CA . LEU A 1 120 ? -5.891 -8.265 -3.371 1.00 89.19 120 LEU A CA 1
ATOM 967 C C . LEU A 1 120 ? -5.111 -8.068 -2.073 1.00 89.19 120 LEU A C 1
ATOM 969 O O . LEU A 1 120 ? -4.134 -7.331 -2.071 1.00 89.19 120 LEU A O 1
ATOM 973 N N . PHE A 1 121 ? -5.519 -8.722 -0.988 1.00 89.62 121 PHE A N 1
ATOM 974 C CA . PHE A 1 121 ? -4.819 -8.679 0.289 1.00 89.62 121 PHE A CA 1
ATOM 975 C C . PHE A 1 121 ? -4.286 -10.053 0.652 1.00 89.62 121 PHE A C 1
ATOM 977 O O . PHE A 1 121 ? -4.930 -11.073 0.432 1.00 89.62 121 PHE A O 1
ATOM 984 N N . THR A 1 122 ? -3.123 -10.088 1.290 1.00 86.38 122 THR A N 1
ATOM 985 C CA . THR A 1 122 ? -2.559 -11.347 1.778 1.00 86.38 122 THR A CA 1
ATOM 986 C C . THR A 1 122 ? -3.186 -11.722 3.129 1.00 86.38 122 THR A C 1
ATOM 988 O O . THR A 1 122 ? -2.481 -11.685 4.141 1.00 86.38 122 THR A O 1
ATOM 991 N N . ILE A 1 123 ? -4.479 -12.048 3.180 1.00 76.88 123 ILE A N 1
ATOM 992 C CA . ILE A 1 123 ? -5.226 -12.434 4.400 1.00 76.88 123 ILE A CA 1
ATOM 993 C C . ILE A 1 123 ? -5.671 -13.895 4.405 1.00 76.88 123 ILE A C 1
ATOM 995 O O . ILE A 1 123 ? -5.719 -14.512 3.323 1.00 76.88 123 ILE A O 1
#

Organism: NCBI:txid1353158

Secondary structure (DSSP, 8-state):
---GGGG---PPP-----SS----EETTEEHHHHHHHHHHHHHHHHHHHHHH-EE-SPTT-HHHHHHHHHHHHHHHHHHHHHHHHHTT-HHHHHHHHHHHHHHHHHHHHHT-EE---TTTS--

Foldseek 3Di:
DDDPVPQDDDDDDPDDDDDDDDQDDGPNDRPVVVLVVLLVVLLVLLVVLLVQFAFDDDPPDPLSVVSVVLSVQLVVLSVVLVVCVVVVNSVSSSVSSVVSLVSSLVCVVVVRGDHDDCPSHVD

InterPro domains:
  IPR023140 Domain of unknown function DUF357 [PF04010] (41-113)
  IPR036809 AF1782-like superfamily [SSF158372] (32-115)

Radius of gyration: 19.64 Å; Cα contacts (8 Å, |Δi|>4): 136; chains: 1; bounding box: 48×35×55 Å